Protein AF-A0A087TX46-F1 (afdb_monomer_lite)

Secondary structure (DSSP, 8-state):
--HHHHHHHHHHHHHHHHHHPPPPPHHHHHHH-TTS-HHHHHHHHHHHIIIIITTTT-TTS----HHHH--HHHHHHHHHHHHHHHHHHHHH-SS-HHHHHHHHHH-

Foldseek 3Di:
DDPVVLVVVLVVLLLVLQQPDDDDALVVLCVVCVPDDSVLQNVLNVVCVQAAVVCVPVVVHHHDGSSVPDDDSNCVSCVVVSLVVSLVVVVPPPDDPPSNVCSVPPD

Organism: Stegodyphus mimosarum (NCBI:txid407821)

Structure (mmCIF, N/CA/C/O backbone):
data_AF-A0A087TX46-F1
#
_entry.id   AF-A0A087TX46-F1
#
loop_
_atom_site.group_PDB
_atom_site.id
_atom_site.type_symbol
_atom_site.label_atom_id
_atom_site.label_alt_id
_atom_site.label_comp_id
_atom_site.label_asym_id
_atom_site.label_entity_id
_atom_site.label_seq_id
_atom_site.pdbx_PDB_ins_code
_atom_site.Cartn_x
_atom_site.Cartn_y
_atom_site.Cartn_z
_atom_site.occupancy
_atom_site.B_iso_or_equiv
_atom_site.auth_seq_id
_atom_site.auth_comp_id
_atom_site.auth_asym_id
_atom_site.auth_atom_id
_atom_site.pdbx_PDB_model_num
ATOM 1 N N . MET A 1 1 ? -11.810 5.301 28.415 1.00 57.84 1 MET A N 1
ATOM 2 C CA . MET A 1 1 ? -11.876 4.350 27.279 1.00 57.84 1 MET A CA 1
ATOM 3 C C . MET A 1 1 ? -10.851 3.253 27.550 1.00 57.84 1 MET A C 1
ATOM 5 O O . MET A 1 1 ? -9.758 3.599 27.971 1.00 57.84 1 MET A O 1
ATOM 9 N N . GLY A 1 2 ? -11.191 1.965 27.433 1.00 79.44 2 GLY A N 1
ATOM 10 C CA . GLY A 1 2 ? -10.237 0.880 27.738 1.00 79.44 2 GLY A CA 1
ATOM 11 C C . GLY A 1 2 ? -9.136 0.743 26.674 1.00 79.44 2 GLY A C 1
ATOM 12 O O . GLY A 1 2 ? -9.381 1.074 25.515 1.00 79.44 2 GLY A O 1
ATOM 13 N N . ILE A 1 3 ? -7.956 0.220 27.043 1.00 78.50 3 ILE A N 1
ATOM 14 C CA . ILE A 1 3 ? -6.783 0.050 26.149 1.00 78.50 3 ILE A CA 1
ATOM 15 C C . ILE A 1 3 ? -7.151 -0.710 24.865 1.00 78.50 3 ILE A C 1
ATOM 17 O O . ILE A 1 3 ? -6.861 -0.252 23.765 1.00 78.50 3 ILE A O 1
ATOM 21 N N . PHE A 1 4 ? -7.897 -1.814 24.982 1.00 83.50 4 PHE A N 1
ATOM 22 C CA . PHE A 1 4 ? -8.371 -2.583 23.825 1.00 83.50 4 PHE A CA 1
ATOM 23 C C . PHE A 1 4 ? -9.162 -1.728 22.825 1.00 83.50 4 PHE A C 1
ATOM 25 O O . PHE A 1 4 ? -8.967 -1.812 21.614 1.00 83.50 4 PHE A O 1
ATOM 32 N N . GLN A 1 5 ? -10.042 -0.863 23.332 1.00 80.50 5 GLN A N 1
ATOM 33 C CA . GLN A 1 5 ? -10.872 -0.009 22.493 1.00 80.50 5 GLN A CA 1
ATOM 34 C C . GLN A 1 5 ? -10.026 1.043 21.765 1.00 80.50 5 GLN A C 1
ATOM 36 O O . GLN A 1 5 ? -10.337 1.380 20.626 1.00 80.50 5 GLN A O 1
ATOM 41 N N . ILE A 1 6 ? -8.937 1.509 22.381 1.00 79.62 6 ILE A N 1
ATOM 42 C CA . ILE A 1 6 ? -7.968 2.411 21.750 1.00 79.62 6 ILE A CA 1
ATOM 43 C C . ILE A 1 6 ? -7.196 1.675 20.647 1.00 79.62 6 ILE A C 1
ATOM 45 O O . ILE A 1 6 ? -7.126 2.184 19.529 1.00 79.62 6 ILE A O 1
ATOM 49 N N . ASN A 1 7 ? -6.734 0.448 20.893 1.00 81.19 7 ASN A N 1
ATOM 50 C CA . ASN A 1 7 ? -6.011 -0.357 19.899 1.00 81.19 7 ASN A CA 1
ATOM 51 C C . ASN A 1 7 ? -6.866 -0.655 18.664 1.00 81.19 7 ASN A C 1
ATOM 53 O O . ASN A 1 7 ? -6.396 -0.547 17.532 1.00 81.19 7 ASN A O 1
ATOM 57 N N . VAL A 1 8 ? -8.159 -0.929 18.859 1.00 86.75 8 VAL A N 1
ATOM 58 C CA . VAL A 1 8 ? -9.111 -1.085 17.750 1.00 86.75 8 VAL A CA 1
ATOM 59 C C . VAL A 1 8 ? -9.256 0.211 16.942 1.00 86.75 8 VAL A C 1
ATOM 61 O O . VAL A 1 8 ? -9.343 0.160 15.715 1.00 86.75 8 VAL A O 1
ATOM 64 N N . GLN A 1 9 ? -9.276 1.381 17.587 1.00 81.88 9 GLN A N 1
ATOM 65 C CA . GLN A 1 9 ? -9.340 2.661 16.871 1.00 81.88 9 GLN A CA 1
ATOM 66 C C . GLN A 1 9 ? -8.048 2.941 16.098 1.00 81.88 9 GLN A C 1
ATOM 68 O O . GLN A 1 9 ? -8.117 3.348 14.939 1.00 81.88 9 GLN A O 1
ATOM 73 N N . LEU A 1 10 ? -6.885 2.662 16.690 1.00 81.19 10 LEU A N 1
ATOM 74 C CA . LEU A 1 10 ? -5.592 2.795 16.017 1.00 81.19 10 LEU A CA 1
ATOM 75 C C . LEU A 1 10 ? -5.499 1.878 14.795 1.00 81.19 10 LEU A C 1
ATOM 77 O O . LEU A 1 10 ? -5.123 2.339 13.718 1.00 81.19 10 LEU A O 1
ATOM 81 N N . ALA A 1 11 ? -5.940 0.623 14.913 1.00 87.00 11 ALA A N 1
ATOM 82 C CA . ALA A 1 11 ? -6.013 -0.302 13.786 1.00 87.00 11 ALA A CA 1
ATOM 83 C C . ALA A 1 11 ? -6.920 0.233 12.665 1.00 87.00 11 ALA A C 1
ATOM 85 O O . ALA A 1 11 ? -6.536 0.221 11.497 1.00 87.00 11 ALA A O 1
ATOM 86 N N . LYS A 1 12 ? -8.095 0.785 12.996 1.00 88.06 12 LYS A N 1
ATOM 87 C CA . LYS A 1 12 ? -8.986 1.410 12.001 1.00 88.06 12 LYS A CA 1
ATOM 88 C C . LYS A 1 12 ? -8.342 2.615 11.314 1.00 88.06 12 LYS A C 1
ATOM 90 O O . LYS A 1 12 ? -8.482 2.766 10.101 1.00 88.06 12 LYS A O 1
ATOM 95 N N . VAL A 1 13 ? -7.633 3.463 12.062 1.00 86.12 13 VAL A N 1
ATOM 96 C CA . VAL A 1 13 ? -6.889 4.602 11.498 1.00 86.12 13 VAL A CA 1
ATOM 97 C C . VAL A 1 13 ? -5.794 4.109 10.557 1.00 86.12 13 VAL A C 1
ATOM 99 O O . VAL A 1 13 ? -5.686 4.623 9.446 1.00 86.12 13 VAL A O 1
ATOM 102 N N . PHE A 1 14 ? -5.036 3.089 10.960 1.00 88.25 14 PHE A N 1
ATOM 103 C CA . PHE A 1 14 ? -3.993 2.482 10.140 1.00 88.25 14 PHE A CA 1
ATOM 104 C C . PHE A 1 14 ? -4.550 1.927 8.823 1.00 88.25 14 PHE A C 1
ATOM 106 O O . PHE A 1 14 ? -4.058 2.285 7.754 1.00 88.25 14 PHE A O 1
ATOM 113 N N . LEU A 1 15 ? -5.613 1.117 8.880 1.00 92.00 15 LEU A N 1
ATOM 114 C CA . LEU A 1 15 ? -6.245 0.536 7.689 1.00 92.00 15 LEU A CA 1
ATOM 115 C C . LEU A 1 15 ? -6.796 1.620 6.756 1.00 92.00 15 LEU A C 1
ATOM 117 O O . LEU A 1 15 ? -6.617 1.550 5.541 1.00 92.00 15 LEU A O 1
ATOM 121 N N . ARG A 1 16 ? -7.401 2.674 7.317 1.00 90.94 16 ARG A N 1
ATOM 122 C CA . ARG A 1 16 ? -7.871 3.817 6.528 1.00 90.94 16 ARG A CA 1
ATOM 123 C C . ARG A 1 16 ? -6.717 4.576 5.878 1.00 90.94 16 ARG A C 1
ATOM 125 O O . ARG A 1 16 ? -6.851 4.994 4.733 1.00 90.94 16 ARG A O 1
ATOM 132 N N . CYS A 1 17 ? -5.596 4.758 6.578 1.00 90.75 17 CYS A N 1
ATOM 133 C CA . CYS A 1 17 ? -4.393 5.332 5.980 1.00 90.75 17 CYS A CA 1
ATOM 134 C C . CYS A 1 17 ? -3.905 4.460 4.820 1.00 90.75 17 CYS A C 1
ATOM 136 O O . CYS A 1 17 ? -3.797 4.975 3.715 1.00 90.75 17 CYS A O 1
ATOM 138 N N . LEU A 1 18 ? -3.743 3.148 5.021 1.00 93.94 18 LEU A N 1
ATOM 139 C CA . LEU A 1 18 ? -3.333 2.208 3.970 1.00 93.94 18 LEU A CA 1
ATOM 140 C C . LEU A 1 18 ? -4.231 2.280 2.720 1.00 93.94 18 LEU A C 1
ATOM 142 O O . LEU A 1 18 ? -3.725 2.278 1.600 1.00 93.94 18 LEU A O 1
ATOM 146 N N . ASN A 1 19 ? -5.549 2.393 2.896 1.00 94.75 19 ASN A N 1
ATOM 147 C CA . ASN A 1 19 ? -6.496 2.518 1.783 1.00 94.75 19 ASN A CA 1
ATOM 148 C C . ASN A 1 19 ? -6.395 3.859 1.034 1.00 94.75 19 ASN A C 1
ATOM 150 O O . ASN A 1 19 ? -6.750 3.927 -0.139 1.00 94.75 19 ASN A O 1
ATOM 154 N N . CYS A 1 20 ? -5.919 4.925 1.682 1.00 90.38 20 CYS A N 1
ATOM 155 C CA . CYS A 1 20 ? -5.810 6.262 1.087 1.00 90.38 20 CYS A CA 1
ATOM 156 C C . CYS A 1 20 ? -4.385 6.633 0.646 1.00 90.38 20 CYS A C 1
ATOM 158 O O . CYS A 1 20 ? -4.198 7.655 -0.019 1.00 90.38 20 CYS A O 1
ATOM 160 N N . THR A 1 21 ? -3.374 5.856 1.031 1.00 90.94 21 THR A N 1
ATOM 161 C CA . THR A 1 21 ? -1.980 6.155 0.714 1.00 90.94 21 THR A CA 1
ATOM 162 C C . THR A 1 21 ? -1.715 5.960 -0.772 1.00 90.94 21 THR A C 1
ATOM 164 O O . THR A 1 21 ? -1.982 4.907 -1.349 1.00 90.94 21 THR A O 1
ATOM 167 N N . LYS A 1 22 ? -1.133 6.988 -1.395 1.00 93.94 22 LYS A N 1
ATOM 168 C CA . LYS A 1 22 ? -0.532 6.863 -2.722 1.00 93.94 22 LYS A CA 1
ATOM 169 C C . LYS A 1 22 ? 0.813 6.169 -2.570 1.00 93.94 22 LYS A C 1
ATOM 171 O O . LYS A 1 22 ? 1.674 6.668 -1.845 1.00 93.94 22 LYS A O 1
ATOM 176 N N . LEU A 1 23 ? 0.972 5.028 -3.231 1.00 95.38 23 LEU A N 1
ATOM 177 C CA . LEU A 1 23 ? 2.240 4.313 -3.227 1.00 95.38 23 LEU A CA 1
ATOM 178 C C . LEU A 1 23 ? 3.293 5.099 -4.012 1.00 95.38 23 LEU A C 1
ATOM 180 O O . LEU A 1 23 ? 2.990 5.727 -5.029 1.00 95.38 23 LEU A O 1
ATOM 184 N N . GLU A 1 24 ? 4.530 5.065 -3.526 1.00 95.25 24 GLU A N 1
ATOM 185 C CA . GLU A 1 24 ? 5.678 5.599 -4.255 1.00 95.25 24 GLU A CA 1
ATOM 186 C C . GLU A 1 24 ? 5.876 4.839 -5.577 1.00 95.25 24 GLU A C 1
ATOM 188 O O . GLU A 1 24 ? 5.483 3.682 -5.721 1.00 95.25 24 GLU A O 1
ATOM 193 N N . THR A 1 25 ? 6.464 5.489 -6.579 1.00 96.38 25 THR A N 1
ATOM 194 C CA . THR A 1 25 ? 6.732 4.811 -7.852 1.00 96.38 25 THR A CA 1
ATOM 195 C C . THR A 1 25 ? 7.796 3.724 -7.659 1.00 96.38 25 THR A C 1
ATOM 197 O O . THR A 1 25 ? 8.645 3.858 -6.773 1.00 96.38 25 THR A O 1
ATOM 200 N N . PRO A 1 26 ? 7.839 2.677 -8.507 1.00 96.75 26 PRO A N 1
ATOM 201 C CA . PRO A 1 26 ? 8.851 1.627 -8.388 1.00 96.75 26 PRO A CA 1
ATOM 202 C C . PRO A 1 26 ? 10.287 2.167 -8.332 1.00 96.75 26 PRO A C 1
ATOM 204 O O . PRO A 1 26 ? 11.094 1.687 -7.542 1.00 96.75 26 PRO A O 1
ATOM 207 N N . ASN A 1 27 ? 10.605 3.206 -9.110 1.00 95.44 27 ASN A N 1
ATOM 208 C CA . ASN A 1 27 ? 11.937 3.818 -9.093 1.00 95.44 27 ASN A CA 1
ATOM 209 C C . ASN A 1 27 ? 12.234 4.545 -7.772 1.00 95.44 27 ASN A C 1
ATOM 211 O O . ASN A 1 27 ? 13.349 4.450 -7.267 1.00 95.44 27 ASN A O 1
ATOM 215 N N . ALA A 1 28 ? 11.249 5.241 -7.194 1.00 95.12 28 ALA A N 1
ATOM 216 C CA . ALA A 1 28 ? 11.404 5.870 -5.884 1.00 95.12 28 ALA A CA 1
ATOM 217 C C . ALA A 1 28 ? 11.619 4.814 -4.785 1.00 95.12 28 ALA A C 1
ATOM 219 O O . ALA A 1 28 ? 12.556 4.944 -3.996 1.00 95.12 28 ALA A O 1
ATOM 220 N N . TYR A 1 29 ? 10.843 3.723 -4.821 1.00 95.12 29 TYR A N 1
ATOM 221 C CA . TYR A 1 29 ? 11.013 2.585 -3.915 1.00 95.12 29 TYR A CA 1
ATOM 222 C C . TYR A 1 29 ? 12.408 1.970 -4.022 1.00 95.12 29 TYR A C 1
ATOM 224 O O . TYR A 1 29 ? 13.072 1.770 -3.009 1.00 95.12 29 TYR A O 1
ATOM 232 N N . LYS A 1 30 ? 12.885 1.729 -5.249 1.00 94.88 30 LYS A N 1
ATOM 233 C CA . LYS A 1 30 ? 14.216 1.165 -5.508 1.00 94.88 30 LYS A CA 1
ATOM 234 C C . LYS A 1 30 ? 15.331 2.016 -4.900 1.00 94.88 30 LYS A C 1
ATOM 236 O O . LYS A 1 30 ? 16.275 1.475 -4.339 1.00 94.88 30 LYS A O 1
ATOM 241 N N . ASN A 1 31 ? 15.211 3.339 -4.988 1.00 93.69 31 ASN A N 1
ATOM 242 C CA . ASN A 1 31 ? 16.198 4.254 -4.418 1.00 93.69 31 ASN A CA 1
ATOM 243 C C . ASN A 1 31 ? 16.159 4.264 -2.881 1.00 93.69 31 ASN A C 1
ATOM 245 O O . ASN A 1 31 ? 17.201 4.374 -2.242 1.00 93.69 31 ASN A O 1
ATOM 249 N N . ARG A 1 32 ? 14.968 4.149 -2.283 1.00 93.25 32 ARG A N 1
ATOM 250 C CA . ARG A 1 32 ? 14.774 4.121 -0.825 1.00 93.25 32 ARG A CA 1
ATOM 251 C C . ARG A 1 32 ? 15.152 2.777 -0.198 1.00 93.25 32 ARG A C 1
ATOM 253 O O . ARG A 1 32 ? 15.530 2.725 0.969 1.00 93.25 32 ARG A O 1
ATOM 260 N N . SER A 1 33 ? 14.985 1.685 -0.936 1.00 91.50 33 SER A N 1
ATOM 261 C CA . SER A 1 33 ? 15.151 0.312 -0.456 1.00 91.50 33 SER A CA 1
ATOM 262 C C . SER A 1 33 ? 15.917 -0.525 -1.489 1.00 91.50 33 SER A C 1
ATOM 264 O O . SER A 1 33 ? 15.322 -1.392 -2.130 1.00 91.50 33 SER A O 1
ATOM 266 N N . PRO A 1 34 ? 17.228 -0.271 -1.666 1.00 89.25 34 PRO A N 1
ATOM 267 C CA . PRO A 1 34 ? 18.039 -0.922 -2.697 1.00 89.25 34 PRO A CA 1
ATOM 268 C C . PRO A 1 34 ? 18.171 -2.440 -2.506 1.00 89.25 34 PRO A C 1
ATOM 270 O O . PRO A 1 34 ? 18.288 -3.160 -3.493 1.00 89.25 34 PRO A O 1
ATOM 273 N N . ASP A 1 35 ? 18.089 -2.922 -1.262 1.00 90.81 35 ASP A N 1
ATOM 274 C CA . ASP A 1 35 ? 18.191 -4.348 -0.918 1.00 90.81 35 ASP A CA 1
ATOM 275 C C . ASP A 1 35 ? 16.849 -5.099 -1.000 1.00 90.81 35 ASP A C 1
ATOM 277 O O . ASP A 1 35 ? 16.787 -6.305 -0.759 1.00 90.81 35 ASP A O 1
ATOM 281 N N . ALA A 1 36 ? 15.747 -4.400 -1.291 1.00 88.75 36 ALA A N 1
ATOM 282 C CA . ALA A 1 36 ? 14.427 -5.012 -1.369 1.00 88.75 36 ALA A CA 1
ATOM 283 C C . ALA A 1 36 ? 14.168 -5.664 -2.735 1.00 88.75 36 ALA A C 1
ATOM 285 O O . ALA A 1 36 ? 14.738 -5.287 -3.759 1.00 88.75 36 ALA A O 1
ATOM 286 N N . ASP A 1 37 ? 13.229 -6.612 -2.765 1.00 92.50 37 ASP A N 1
ATOM 287 C CA . ASP A 1 37 ? 12.796 -7.250 -4.008 1.00 92.50 37 ASP A CA 1
ATOM 288 C C . ASP A 1 37 ? 11.981 -6.270 -4.874 1.00 92.50 37 ASP A C 1
ATOM 290 O O . ASP A 1 37 ? 10.773 -6.058 -4.694 1.00 92.50 37 ASP A O 1
ATOM 294 N N . PHE A 1 38 ? 12.683 -5.638 -5.815 1.00 94.50 38 PHE A N 1
ATOM 295 C CA . PHE A 1 38 ? 12.135 -4.632 -6.717 1.00 94.50 38 PHE A CA 1
ATOM 296 C C . PHE A 1 38 ? 11.023 -5.177 -7.620 1.00 94.50 38 PHE A C 1
ATOM 298 O O . PHE A 1 38 ? 10.021 -4.489 -7.832 1.00 94.50 38 PHE A O 1
ATOM 305 N N . GLU A 1 39 ? 11.162 -6.396 -8.144 1.00 96.50 39 GLU A N 1
ATOM 306 C CA . GLU A 1 39 ? 10.170 -6.963 -9.064 1.00 96.50 39 GLU A CA 1
ATOM 307 C C . GLU A 1 39 ? 8.885 -7.340 -8.320 1.00 96.50 39 GLU A C 1
ATOM 309 O O . GLU A 1 39 ? 7.779 -7.088 -8.815 1.00 96.50 39 GLU A O 1
ATOM 314 N N . VAL A 1 40 ? 9.004 -7.831 -7.082 1.00 96.31 40 VAL A N 1
ATOM 315 C CA . VAL A 1 40 ? 7.847 -8.048 -6.205 1.00 96.31 40 VAL A CA 1
ATOM 316 C C . VAL A 1 40 ? 7.130 -6.733 -5.903 1.00 96.31 40 VAL A C 1
ATOM 318 O O . VAL A 1 40 ? 5.897 -6.674 -5.993 1.00 96.31 40 VAL A O 1
ATOM 321 N N . TYR A 1 41 ? 7.862 -5.663 -5.582 1.00 97.25 41 TYR A N 1
ATOM 322 C CA . TYR A 1 41 ? 7.241 -4.360 -5.346 1.00 97.25 41 TYR A CA 1
ATOM 323 C C . TYR A 1 41 ? 6.547 -3.823 -6.597 1.00 97.25 41 TYR A C 1
ATOM 325 O O . TYR A 1 41 ? 5.382 -3.438 -6.538 1.00 97.25 41 TYR A O 1
ATOM 333 N N . LYS A 1 42 ? 7.226 -3.849 -7.745 1.00 97.81 42 LYS A N 1
ATOM 334 C CA . LYS A 1 42 ? 6.694 -3.382 -9.030 1.00 97.81 42 LYS A CA 1
ATOM 335 C C . LYS A 1 42 ? 5.425 -4.135 -9.435 1.00 97.81 42 LYS A C 1
ATOM 337 O O . LYS A 1 42 ? 4.457 -3.515 -9.875 1.00 97.81 42 LYS A O 1
ATOM 342 N N . SER A 1 43 ? 5.392 -5.452 -9.231 1.00 98.12 43 SER A N 1
ATOM 343 C CA . SE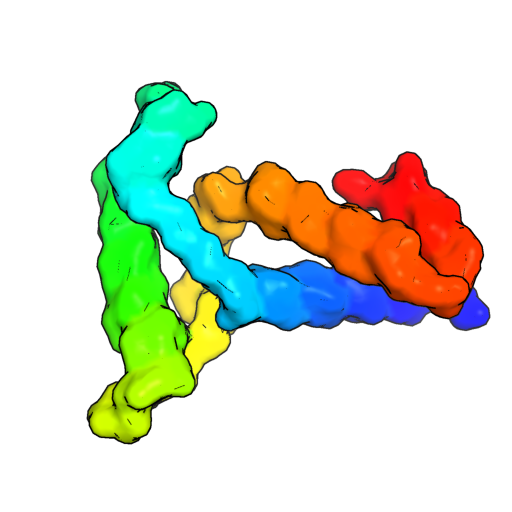R A 1 43 ? 4.198 -6.273 -9.458 1.00 98.12 43 SER A CA 1
ATOM 344 C C . SER A 1 43 ? 3.032 -5.844 -8.560 1.00 98.12 43 SER A C 1
ATOM 346 O O . SER A 1 43 ? 1.919 -5.616 -9.044 1.00 98.12 43 SER A O 1
ATOM 348 N N . ASN A 1 44 ? 3.283 -5.647 -7.261 1.00 97.94 44 ASN A N 1
ATOM 349 C CA . ASN A 1 44 ? 2.257 -5.168 -6.333 1.00 97.94 44 ASN A CA 1
ATOM 350 C C . ASN A 1 44 ? 1.805 -3.732 -6.637 1.00 97.94 44 ASN A C 1
ATOM 352 O O . ASN A 1 44 ? 0.613 -3.452 -6.552 1.00 97.94 44 ASN A O 1
ATOM 356 N N . TYR A 1 45 ? 2.718 -2.849 -7.042 1.00 98.12 45 TYR A N 1
ATOM 357 C CA . TYR A 1 45 ? 2.415 -1.477 -7.448 1.00 98.12 45 TYR A CA 1
ATOM 358 C C . TYR A 1 45 ? 1.456 -1.446 -8.643 1.00 98.12 45 TYR A C 1
ATOM 360 O O . TYR A 1 45 ? 0.441 -0.754 -8.604 1.00 98.12 45 TYR A O 1
ATOM 368 N N . ASN A 1 46 ? 1.716 -2.259 -9.671 1.00 98.19 46 ASN A N 1
ATOM 369 C CA . ASN A 1 46 ? 0.830 -2.369 -10.830 1.00 98.19 46 ASN A CA 1
ATOM 370 C C . ASN A 1 46 ? -0.552 -2.905 -10.438 1.00 98.19 46 ASN A C 1
ATOM 372 O O . ASN A 1 46 ? -1.569 -2.335 -10.825 1.00 98.19 46 ASN A O 1
ATOM 376 N N . ARG A 1 47 ? -0.610 -3.962 -9.617 1.00 98.06 47 ARG A N 1
ATOM 377 C CA . ARG A 1 47 ? -1.886 -4.481 -9.095 1.00 98.06 47 ARG A CA 1
ATOM 378 C C . ARG A 1 47 ? -2.647 -3.407 -8.319 1.00 98.06 47 ARG A C 1
ATOM 380 O O . ARG A 1 47 ? -3.851 -3.266 -8.498 1.00 98.06 47 ARG A O 1
ATOM 387 N N . TRP A 1 48 ? -1.953 -2.634 -7.487 1.00 98.19 48 TRP A N 1
ATOM 388 C CA . TRP A 1 48 ? -2.567 -1.560 -6.715 1.00 98.19 48 TRP A CA 1
ATOM 389 C C . TRP A 1 48 ? -3.119 -0.470 -7.635 1.00 98.19 48 TRP A C 1
ATOM 391 O O . TRP A 1 48 ? -4.232 0.003 -7.411 1.00 98.19 48 TRP A O 1
ATOM 401 N N . LEU A 1 49 ? -2.404 -0.125 -8.712 1.00 97.44 49 LEU A N 1
ATOM 402 C CA . LEU A 1 49 ? -2.912 0.803 -9.720 1.00 97.44 49 LEU A CA 1
ATOM 403 C C . LEU A 1 49 ? -4.223 0.309 -10.337 1.00 97.44 49 LEU A C 1
ATOM 405 O O . LEU A 1 49 ? -5.203 1.050 -10.339 1.00 97.44 49 LEU A O 1
ATOM 409 N N . TYR A 1 50 ? -4.251 -0.933 -10.821 1.00 96.06 50 TYR A N 1
ATOM 410 C CA . TYR A 1 50 ? -5.396 -1.473 -11.556 1.00 96.06 50 TYR A CA 1
ATOM 411 C C . TYR A 1 50 ? -6.623 -1.732 -10.682 1.00 96.06 50 TYR A C 1
ATOM 413 O O . TYR A 1 50 ? -7.741 -1.527 -11.142 1.00 96.06 50 TYR A O 1
ATOM 421 N N . PHE A 1 51 ? -6.429 -2.189 -9.443 1.00 97.06 51 PHE A N 1
ATOM 422 C CA . PHE A 1 51 ? -7.534 -2.632 -8.587 1.00 97.06 51 PHE A CA 1
ATOM 423 C C . PHE A 1 51 ? -7.955 -1.607 -7.532 1.00 97.06 51 PHE A C 1
ATOM 425 O O . PHE A 1 51 ? -9.075 -1.684 -7.031 1.00 97.06 51 PHE A O 1
ATOM 432 N N . CYS A 1 52 ? -7.094 -0.647 -7.191 1.00 97.19 52 CYS A N 1
ATOM 433 C CA . CYS A 1 52 ? -7.353 0.268 -6.079 1.00 97.19 52 CYS A CA 1
ATOM 434 C C . CYS A 1 52 ? -7.244 1.735 -6.505 1.00 97.19 52 CYS A C 1
ATOM 436 O O . CYS A 1 52 ? -8.165 2.509 -6.272 1.00 97.19 52 CYS A O 1
ATOM 438 N N . HIS A 1 53 ? -6.144 2.137 -7.148 1.00 96.62 53 HIS A N 1
ATOM 439 C CA . HIS A 1 53 ? -5.893 3.553 -7.419 1.00 96.62 53 HIS A CA 1
ATOM 440 C C . HIS A 1 53 ? -6.715 4.110 -8.583 1.00 96.62 53 HIS A C 1
ATOM 442 O O . HIS A 1 53 ? -7.403 5.110 -8.406 1.00 96.62 53 HIS A O 1
ATOM 448 N N . VAL A 1 54 ? -6.646 3.480 -9.761 1.00 95.94 54 VAL A N 1
ATOM 449 C CA . VAL A 1 54 ? -7.379 3.923 -10.958 1.00 95.94 54 VAL A CA 1
ATOM 450 C C . VAL A 1 54 ? -8.893 3.806 -10.759 1.00 95.94 54 VAL A C 1
ATOM 452 O O . VAL A 1 54 ? -9.587 4.791 -11.013 1.00 95.94 54 VAL A O 1
ATOM 455 N N . PRO A 1 55 ? -9.432 2.692 -10.221 1.00 96.12 55 PRO A N 1
ATOM 456 C CA . PRO A 1 55 ? -10.867 2.581 -9.965 1.00 96.12 55 PRO A CA 1
ATOM 457 C C . PRO A 1 55 ? -11.423 3.613 -8.973 1.00 96.12 55 PRO A C 1
ATOM 459 O O . PRO A 1 55 ? -12.619 3.879 -8.975 1.00 96.12 55 PRO A O 1
ATOM 462 N N . ALA A 1 56 ? -10.583 4.225 -8.128 1.00 93.00 56 ALA A N 1
ATOM 463 C CA . ALA A 1 56 ? -11.028 5.269 -7.202 1.00 93.00 56 ALA A CA 1
ATOM 464 C C . ALA A 1 56 ? -11.468 6.566 -7.908 1.00 93.00 56 ALA A C 1
ATOM 466 O O . ALA A 1 56 ? -12.166 7.376 -7.302 1.00 93.00 56 ALA A O 1
ATOM 467 N N . PHE A 1 57 ? -11.060 6.774 -9.164 1.00 92.62 57 PHE A N 1
ATOM 468 C CA . PHE A 1 57 ? -11.463 7.926 -9.980 1.00 92.62 57 PHE A CA 1
ATOM 469 C C . PHE A 1 57 ? -11.984 7.542 -11.377 1.00 92.62 57 PHE A C 1
ATOM 471 O O . PHE A 1 57 ? -12.330 8.424 -12.159 1.00 92.62 57 PHE A O 1
ATOM 478 N N . CYS A 1 58 ? -12.047 6.248 -11.696 1.00 92.75 58 CYS A N 1
ATOM 479 C CA . CYS A 1 58 ? -12.594 5.705 -12.935 1.00 92.75 58 CYS A CA 1
ATOM 480 C C . CYS A 1 58 ? -13.611 4.605 -12.597 1.00 92.75 58 CYS A C 1
ATOM 482 O O . CYS A 1 58 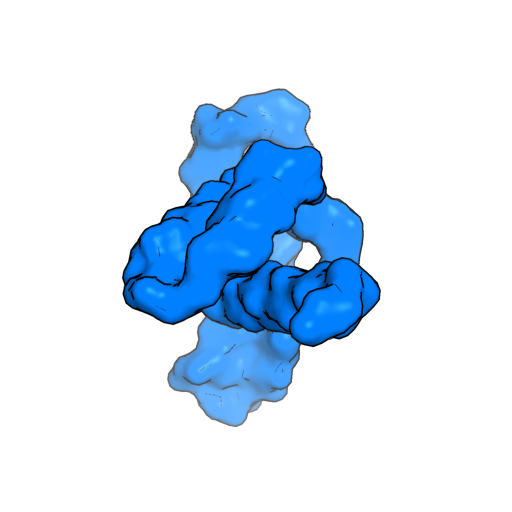? -13.244 3.483 -12.254 1.00 92.75 58 CYS A O 1
ATOM 484 N N . ASP A 1 59 ? -14.895 4.938 -12.698 1.00 91.25 59 ASP A N 1
ATOM 485 C CA . ASP A 1 59 ? -16.038 4.111 -12.281 1.00 91.25 59 ASP A CA 1
ATOM 486 C C . ASP A 1 59 ? -16.322 2.901 -13.187 1.00 91.25 59 ASP A C 1
ATOM 488 O O . ASP A 1 59 ? -17.093 2.013 -12.826 1.00 91.25 59 ASP A O 1
ATOM 492 N N . SER A 1 60 ? -15.652 2.821 -14.338 1.00 94.19 60 SER A N 1
ATOM 493 C CA . SER A 1 60 ? -15.736 1.684 -15.261 1.00 94.19 60 SER A CA 1
ATOM 494 C C . SER A 1 60 ? -15.147 0.389 -14.681 1.00 94.19 60 SER A C 1
ATOM 496 O O . SER A 1 60 ? -15.394 -0.693 -15.213 1.00 94.19 60 SER A O 1
ATOM 498 N N . PHE A 1 61 ? -14.373 0.477 -13.594 1.00 91.62 61 PHE A N 1
ATOM 499 C CA . PHE A 1 61 ? -13.746 -0.661 -12.927 1.00 91.62 61 PHE A CA 1
ATOM 500 C C . PHE A 1 61 ? -14.236 -0.807 -11.485 1.00 91.62 61 PHE A C 1
ATOM 502 O O . PHE A 1 61 ? -14.483 0.171 -10.781 1.00 91.62 61 PHE A O 1
ATOM 509 N N . ARG A 1 62 ? 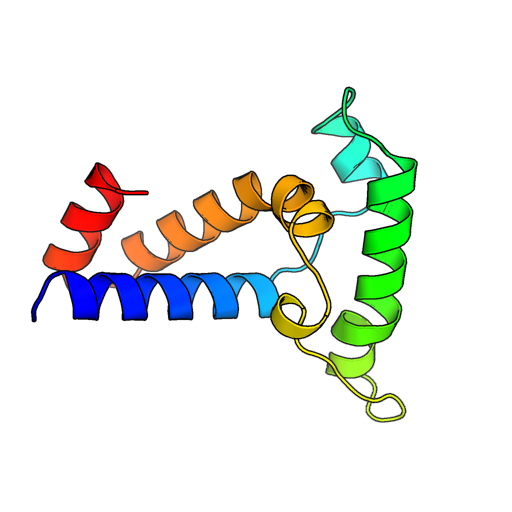-14.305 -2.050 -10.994 1.00 94.31 62 ARG A N 1
ATOM 510 C CA . ARG A 1 62 ? -14.594 -2.309 -9.580 1.00 94.31 62 ARG A CA 1
ATOM 511 C C . ARG A 1 62 ? -13.439 -1.817 -8.707 1.00 94.31 62 ARG A C 1
ATOM 513 O O . ARG A 1 62 ? -12.313 -2.285 -8.856 1.00 94.31 62 ARG A O 1
ATOM 520 N N . CYS A 1 63 ? -13.747 -0.926 -7.768 1.00 96.19 63 CYS A N 1
ATOM 521 C CA . CYS A 1 63 ? -12.787 -0.428 -6.792 1.00 96.19 63 CYS A CA 1
ATOM 522 C C . CYS A 1 63 ? -12.675 -1.365 -5.585 1.00 96.19 63 CYS A C 1
ATOM 524 O O . CYS A 1 63 ? -13.686 -1.751 -4.989 1.00 96.19 63 CYS A O 1
ATOM 526 N N . TYR A 1 64 ? -11.441 -1.724 -5.232 1.00 96.88 64 TYR A N 1
ATOM 527 C CA . TYR A 1 64 ? -11.113 -2.525 -4.059 1.00 96.88 64 TYR A CA 1
ATOM 528 C C . TYR A 1 64 ? -10.309 -1.706 -3.054 1.00 96.88 64 TYR A C 1
ATOM 530 O O . TYR A 1 64 ? -9.419 -0.937 -3.417 1.00 96.88 64 TYR A O 1
ATOM 538 N N . GLU A 1 65 ? -10.564 -1.936 -1.769 1.00 96.69 65 GLU A N 1
ATOM 539 C CA . GLU A 1 65 ? -9.739 -1.377 -0.703 1.00 96.69 65 GLU A CA 1
ATOM 540 C C . GLU A 1 65 ? -8.376 -2.073 -0.661 1.00 96.69 65 GLU A C 1
ATOM 542 O O . GLU A 1 65 ? -8.322 -3.303 -0.590 1.00 96.69 65 GLU A O 1
ATOM 547 N N . THR A 1 66 ? -7.277 -1.311 -0.632 1.00 97.25 66 THR A N 1
ATOM 548 C CA . THR A 1 66 ? -5.905 -1.848 -0.565 1.00 97.25 66 THR A CA 1
ATOM 549 C C . THR A 1 66 ? -5.755 -2.896 0.542 1.00 97.25 66 THR A C 1
ATOM 551 O O . THR A 1 66 ? -5.233 -3.982 0.304 1.00 97.25 66 THR A O 1
ATOM 554 N N . ALA A 1 67 ? -6.269 -2.606 1.740 1.00 95.88 67 ALA A N 1
ATOM 555 C CA . ALA A 1 67 ? -6.203 -3.489 2.901 1.00 95.88 67 ALA A CA 1
ATOM 556 C C . ALA A 1 67 ? -6.983 -4.808 2.742 1.00 95.88 67 ALA A C 1
ATOM 558 O O . ALA A 1 67 ? -6.737 -5.750 3.490 1.00 95.88 67 ALA A O 1
ATOM 559 N N . SER A 1 68 ? -7.927 -4.876 1.798 1.00 96.31 68 SER A N 1
ATOM 560 C CA . SER A 1 68 ? -8.761 -6.061 1.561 1.00 96.31 68 SER A CA 1
ATOM 561 C C . SER A 1 68 ? -8.158 -7.034 0.545 1.00 96.31 68 SER A C 1
ATOM 563 O O . SER A 1 68 ? -8.446 -8.227 0.601 1.00 96.31 68 SER A O 1
ATOM 565 N N . VAL A 1 69 ? -7.319 -6.540 -0.374 1.00 97.12 69 VAL A N 1
ATOM 566 C CA . VAL A 1 69 ? -6.766 -7.338 -1.486 1.00 97.12 69 VAL A CA 1
ATOM 567 C C . VAL A 1 69 ? -5.251 -7.523 -1.425 1.00 97.12 69 VAL A C 1
ATOM 569 O O . VAL A 1 69 ? -4.710 -8.364 -2.142 1.00 97.12 69 VAL A O 1
ATOM 572 N N . PHE A 1 70 ? -4.556 -6.787 -0.556 1.00 97.25 70 PHE A N 1
ATOM 573 C CA . PHE A 1 70 ? -3.125 -6.954 -0.325 1.00 97.25 70 PHE A CA 1
ATOM 574 C C . PHE A 1 70 ? -2.823 -7.481 1.073 1.00 97.25 70 PHE A C 1
ATOM 576 O O . PHE A 1 70 ? -3.456 -7.113 2.057 1.00 97.25 70 PHE A O 1
ATOM 583 N N . GLY A 1 71 ? -1.799 -8.331 1.147 1.00 95.06 71 GLY A N 1
ATOM 584 C CA . GLY A 1 71 ? -1.332 -8.934 2.390 1.00 95.06 71 GLY A CA 1
ATOM 585 C C . GLY A 1 71 ? 0.053 -8.455 2.823 1.00 95.06 71 GLY A C 1
ATOM 586 O O . GLY A 1 71 ? 0.538 -7.387 2.439 1.00 95.06 71 GLY A O 1
ATOM 587 N N . ARG A 1 72 ? 0.717 -9.311 3.608 1.00 95.44 72 ARG A N 1
ATOM 588 C CA . ARG A 1 72 ? 2.003 -9.044 4.269 1.00 95.44 72 ARG A CA 1
ATOM 589 C C . ARG A 1 72 ? 3.085 -8.500 3.332 1.00 95.44 72 ARG A C 1
ATOM 591 O O . ARG A 1 72 ? 3.822 -7.611 3.736 1.00 95.44 72 ARG A O 1
ATOM 598 N N . THR A 1 73 ? 3.187 -9.007 2.105 1.00 95.69 73 THR A N 1
ATOM 599 C CA . THR A 1 73 ? 4.251 -8.609 1.170 1.00 95.69 73 THR A CA 1
ATOM 600 C C . THR A 1 73 ? 4.199 -7.122 0.831 1.00 95.69 73 THR A C 1
ATOM 602 O O . THR A 1 73 ? 5.200 -6.436 1.004 1.00 95.69 73 THR A O 1
ATOM 605 N N . LEU A 1 74 ? 3.034 -6.603 0.418 1.00 95.62 74 LEU A N 1
ATOM 606 C CA . LEU A 1 74 ? 2.898 -5.167 0.162 1.00 95.62 74 LEU A CA 1
ATOM 607 C C . LEU A 1 74 ? 3.068 -4.379 1.460 1.00 95.62 74 LEU A C 1
ATOM 609 O O . LEU A 1 74 ? 3.759 -3.364 1.461 1.00 95.62 74 LEU A O 1
ATOM 613 N N . LEU A 1 75 ? 2.468 -4.863 2.554 1.00 94.62 75 LEU A N 1
ATOM 614 C CA . LEU A 1 75 ? 2.534 -4.200 3.852 1.00 94.62 75 LEU A CA 1
ATOM 615 C C . LEU A 1 75 ? 3.984 -3.932 4.269 1.00 94.62 75 LEU A C 1
ATOM 617 O O . LEU A 1 75 ? 4.299 -2.799 4.609 1.00 94.62 75 LEU A O 1
ATOM 621 N N . MET A 1 76 ? 4.875 -4.922 4.162 1.00 93.88 76 MET A N 1
ATOM 622 C CA . MET A 1 76 ? 6.299 -4.761 4.483 1.00 93.88 76 MET A CA 1
ATOM 623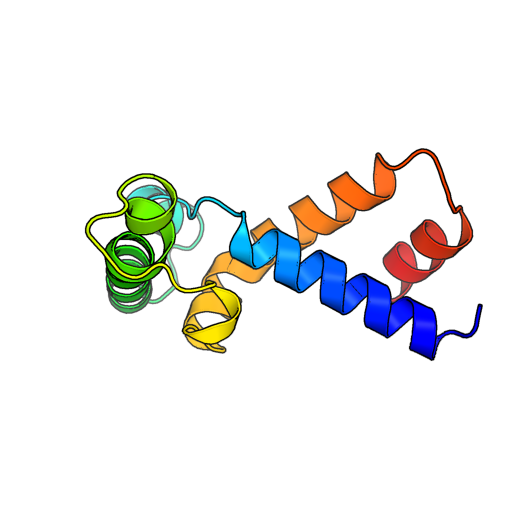 C C . MET A 1 76 ? 6.979 -3.679 3.634 1.00 93.88 76 MET A C 1
ATOM 625 O O . MET A 1 76 ? 7.807 -2.935 4.153 1.00 93.88 76 MET A O 1
ATOM 629 N N . SER A 1 77 ? 6.617 -3.542 2.355 1.00 94.69 77 SER A N 1
ATOM 630 C CA . SER A 1 77 ? 7.189 -2.510 1.484 1.00 94.69 77 SER A CA 1
ATOM 631 C C . SER A 1 77 ? 6.767 -1.091 1.875 1.00 94.69 77 SER A C 1
ATOM 633 O O . SER A 1 77 ? 7.550 -0.155 1.715 1.00 94.69 77 SER A O 1
ATOM 635 N N . VAL A 1 78 ? 5.545 -0.915 2.384 1.00 93.25 78 VAL A N 1
ATOM 636 C CA . VAL A 1 78 ? 4.944 0.414 2.611 1.00 93.25 78 VAL A CA 1
ATOM 637 C C . VAL A 1 78 ? 4.877 0.813 4.088 1.00 93.25 78 VAL A C 1
ATOM 639 O O . VAL A 1 78 ? 4.595 1.971 4.396 1.00 93.25 78 VAL A O 1
ATOM 642 N N . PHE A 1 79 ? 5.142 -0.125 5.004 1.00 91.81 79 PHE A N 1
ATOM 643 C CA . PHE A 1 79 ? 4.917 0.039 6.440 1.00 91.81 79 PHE A CA 1
ATOM 644 C C . PHE A 1 79 ? 5.621 1.265 7.018 1.00 91.81 79 PHE A C 1
ATOM 646 O O . PHE A 1 79 ? 4.981 2.054 7.704 1.00 91.81 79 PHE A O 1
ATOM 653 N N . SER A 1 80 ? 6.900 1.475 6.695 1.00 88.06 80 SER A N 1
ATOM 654 C CA . SER A 1 80 ? 7.677 2.599 7.235 1.00 88.06 80 SER A CA 1
ATOM 655 C C . SER A 1 80 ? 7.063 3.961 6.887 1.00 88.06 80 SER A C 1
ATOM 657 O O . SER A 1 80 ? 7.068 4.876 7.705 1.00 88.06 80 SER A O 1
ATOM 659 N N . ILE A 1 81 ? 6.486 4.094 5.688 1.00 87.62 81 ILE A N 1
ATOM 660 C CA . ILE A 1 81 ? 5.815 5.324 5.246 1.00 87.62 81 ILE A CA 1
ATOM 661 C C . ILE A 1 81 ? 4.464 5.464 5.951 1.00 87.62 81 ILE A C 1
ATOM 663 O O . ILE A 1 81 ? 4.126 6.540 6.447 1.00 87.62 81 ILE A O 1
ATOM 667 N N . LEU A 1 82 ? 3.693 4.376 6.027 1.00 89.31 82 LEU A N 1
ATOM 668 C CA . LEU A 1 82 ? 2.390 4.373 6.694 1.00 89.31 82 LEU A CA 1
ATOM 669 C C . LEU A 1 82 ? 2.497 4.694 8.180 1.00 89.31 82 LEU A C 1
ATOM 671 O O . LEU A 1 82 ? 1.694 5.474 8.687 1.00 89.31 82 LEU A O 1
ATOM 675 N N . GLN A 1 83 ? 3.496 4.135 8.860 1.00 87.25 83 GLN A N 1
ATOM 676 C CA . GLN A 1 83 ? 3.772 4.393 10.267 1.00 87.25 83 GLN A CA 1
ATOM 677 C C . GLN A 1 83 ? 3.998 5.892 10.489 1.00 87.25 83 GLN A C 1
ATOM 679 O O . GLN A 1 83 ? 3.290 6.505 11.285 1.00 87.25 83 GLN A O 1
ATOM 684 N N . GLN A 1 84 ? 4.887 6.519 9.712 1.00 84.94 84 GLN A N 1
ATOM 685 C CA . GLN A 1 84 ? 5.135 7.962 9.798 1.00 84.94 84 GLN A CA 1
ATOM 686 C C . GLN A 1 84 ? 3.882 8.798 9.509 1.00 84.94 84 GLN A C 1
ATOM 688 O O . GLN A 1 84 ? 3.605 9.769 10.211 1.00 84.94 84 GLN A O 1
ATOM 693 N N . GLN A 1 85 ? 3.088 8.423 8.505 1.00 83.69 85 GLN A N 1
ATOM 694 C CA . GLN A 1 85 ? 1.849 9.133 8.178 1.00 83.69 85 GLN A CA 1
ATOM 695 C C . GLN A 1 85 ? 0.813 9.039 9.301 1.00 83.69 85 GLN A C 1
ATOM 697 O O . GLN A 1 85 ? 0.184 10.044 9.636 1.00 83.69 85 GLN A O 1
ATOM 702 N N . VAL A 1 86 ? 0.639 7.857 9.895 1.00 83.25 86 VAL A N 1
ATOM 703 C CA . VAL A 1 86 ? -0.270 7.641 11.028 1.00 83.25 86 VAL A CA 1
ATOM 704 C C . VAL A 1 86 ? 0.193 8.450 12.237 1.00 83.25 86 VAL A C 1
ATOM 706 O O . VAL A 1 86 ? -0.613 9.196 12.792 1.00 83.25 86 VAL A O 1
ATOM 709 N N . LEU A 1 87 ? 1.485 8.391 12.580 1.00 81.75 87 LEU A N 1
ATOM 710 C CA . LEU A 1 87 ? 2.085 9.188 13.654 1.00 81.75 87 LEU A CA 1
ATOM 711 C C . LEU A 1 87 ? 1.801 10.683 13.454 1.00 81.75 87 LEU A C 1
ATOM 713 O O . LEU A 1 87 ? 1.208 11.327 14.318 1.00 81.75 87 LEU A O 1
ATOM 717 N N . ASN A 1 88 ? 2.114 11.221 12.275 1.00 80.94 88 ASN A N 1
ATOM 718 C CA . ASN A 1 88 ? 1.898 12.634 11.955 1.00 80.94 88 ASN A CA 1
ATOM 719 C C . ASN A 1 88 ? 0.415 13.032 12.008 1.00 80.94 88 ASN A C 1
ATOM 721 O O . ASN A 1 88 ? 0.066 14.117 12.483 1.00 80.94 88 ASN A O 1
ATOM 725 N N . LYS A 1 89 ? -0.484 12.159 11.545 1.00 74.62 89 LYS A N 1
ATOM 726 C CA . LYS A 1 89 ? -1.927 12.429 11.530 1.00 74.62 89 LYS A CA 1
ATOM 727 C C . LYS A 1 89 ? -2.521 12.441 12.935 1.00 74.62 89 LYS A C 1
ATOM 729 O O . LYS A 1 89 ? -3.368 13.282 13.226 1.00 74.62 89 LYS A O 1
ATOM 734 N N . VAL A 1 90 ? -2.049 11.567 13.821 1.00 72.75 90 VAL A N 1
ATOM 735 C CA . VAL A 1 90 ? -2.516 11.548 15.211 1.00 72.75 90 VAL A CA 1
ATOM 736 C C . VAL A 1 90 ? -1.905 12.688 16.027 1.00 72.75 90 VAL A C 1
ATOM 738 O O . VAL A 1 90 ? -2.603 13.339 16.803 1.00 72.75 90 VAL A O 1
ATOM 741 N N . LEU A 1 91 ? -0.629 13.013 15.809 1.00 70.56 91 LEU A N 1
ATOM 742 C CA . LEU A 1 91 ? 0.011 14.157 16.463 1.00 70.56 91 LEU A CA 1
ATOM 743 C C . LEU A 1 91 ? -0.635 15.494 16.066 1.00 70.56 91 LEU A C 1
ATOM 745 O O . LEU A 1 91 ? -0.767 16.376 16.920 1.00 70.56 91 LEU A O 1
ATOM 749 N N . SER A 1 92 ? -1.084 15.623 14.813 1.00 70.44 92 SER A N 1
ATOM 750 C CA . SER A 1 92 ? -1.791 16.810 14.307 1.00 70.44 92 SER A CA 1
ATOM 751 C C . SER A 1 92 ? -3.267 16.884 14.707 1.00 70.44 92 SER A C 1
ATOM 753 O O . SER A 1 92 ? -3.862 17.959 14.609 1.00 70.44 92 SER A O 1
ATOM 755 N N . THR A 1 93 ? -3.871 15.796 15.201 1.00 65.38 93 THR A N 1
ATOM 756 C CA . THR A 1 93 ? -5.237 15.872 15.731 1.00 65.38 93 THR A CA 1
ATOM 757 C C . THR A 1 93 ? -5.203 16.659 17.047 1.00 65.38 93 THR A C 1
ATOM 759 O O . THR A 1 93 ? -4.441 16.335 17.964 1.00 65.38 93 THR A O 1
ATOM 762 N N . LYS A 1 94 ? -5.997 17.736 17.138 1.00 56.19 94 LYS A N 1
ATOM 763 C CA . LYS A 1 94 ? -6.045 18.612 18.325 1.00 56.19 94 LYS A CA 1
ATOM 764 C C . LYS A 1 94 ? -6.598 17.921 19.575 1.00 56.19 94 LYS A C 1
ATOM 766 O O . LYS A 1 94 ? -6.364 18.413 20.672 1.00 56.19 94 LYS A O 1
ATOM 771 N N . ASP A 1 95 ? -7.238 16.764 19.430 1.00 59.84 95 ASP A N 1
ATOM 772 C CA . ASP A 1 95 ? -7.963 16.118 20.515 1.00 59.84 95 ASP A CA 1
ATOM 773 C C . ASP A 1 95 ? -7.385 14.749 20.886 1.00 59.84 95 ASP A C 1
ATOM 775 O O . ASP A 1 95 ? -7.227 13.876 20.033 1.00 59.84 95 ASP A O 1
ATOM 779 N N . LYS A 1 96 ? -7.190 14.574 22.205 1.00 62.16 96 LYS A N 1
ATOM 780 C CA . LYS A 1 96 ? -6.909 13.338 22.974 1.00 62.16 96 LYS A CA 1
ATOM 781 C C . LYS A 1 96 ? -5.429 13.051 23.302 1.00 62.16 96 LYS A C 1
ATOM 783 O O . LYS A 1 96 ? -4.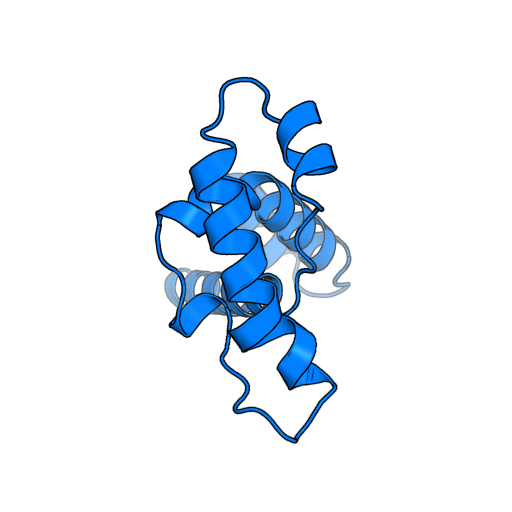803 12.195 22.673 1.00 62.16 96 LYS A O 1
ATOM 788 N N . PRO A 1 97 ? -4.870 13.691 24.355 1.00 64.69 97 PRO A N 1
ATOM 789 C CA . PRO A 1 97 ? -3.515 13.412 24.868 1.00 64.69 97 PRO A CA 1
ATOM 790 C C . PRO A 1 97 ? -3.276 11.938 25.251 1.00 64.69 97 PRO A C 1
ATOM 792 O O . PRO A 1 97 ? -2.162 11.435 25.134 1.00 64.69 97 PRO A O 1
ATOM 795 N N . GLU A 1 98 ? -4.329 11.223 25.637 1.00 63.84 98 GLU A N 1
ATOM 796 C CA . GLU A 1 98 ? -4.333 9.778 25.898 1.00 63.84 98 GLU A CA 1
ATOM 797 C C . GLU A 1 98 ? -3.957 8.921 24.674 1.00 63.84 98 GLU A C 1
ATOM 799 O O . GLU A 1 98 ? -3.223 7.946 24.817 1.00 63.84 98 GLU A O 1
ATOM 804 N N . ILE A 1 99 ? -4.360 9.323 23.461 1.00 62.34 99 ILE A N 1
ATOM 805 C CA . ILE A 1 99 ? -3.987 8.621 22.221 1.00 62.34 99 ILE A CA 1
ATOM 806 C C . ILE A 1 99 ? -2.520 8.900 21.873 1.00 62.34 99 ILE A C 1
ATOM 808 O O . ILE A 1 99 ? -1.795 7.988 21.480 1.00 62.34 99 ILE A O 1
ATOM 812 N N . LYS A 1 100 ? -2.053 10.141 22.075 1.00 65.56 100 LYS A N 1
ATOM 813 C CA . LYS A 1 100 ? -0.645 10.512 21.848 1.00 65.56 100 LYS A CA 1
ATOM 814 C C . LYS A 1 100 ? 0.299 9.701 22.739 1.00 65.56 100 LYS A C 1
ATOM 816 O O . LYS A 1 100 ? 1.302 9.199 22.247 1.00 65.56 100 LYS A O 1
ATOM 821 N N . LYS A 1 101 ? -0.051 9.513 24.018 1.00 64.88 101 LYS A N 1
ATOM 822 C CA . LYS A 1 101 ? 0.751 8.733 24.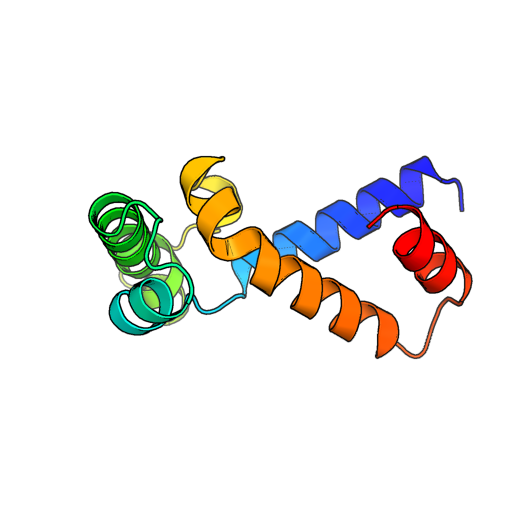973 1.00 64.88 101 LYS A CA 1
ATOM 823 C C . LYS A 1 101 ? 0.884 7.263 24.561 1.00 64.88 101 LYS A C 1
ATOM 825 O O . LYS A 1 101 ? 1.990 6.741 24.569 1.00 64.88 101 LYS A O 1
ATOM 830 N N . ILE A 1 102 ? -0.211 6.610 24.170 1.00 64.94 102 ILE A N 1
ATOM 831 C CA . ILE A 1 102 ? -0.194 5.194 23.758 1.00 64.94 102 ILE A CA 1
ATOM 832 C C . ILE A 1 102 ? 0.637 5.007 22.490 1.00 64.94 102 ILE A C 1
ATOM 834 O O . ILE A 1 102 ? 1.502 4.142 22.446 1.00 64.94 102 ILE A O 1
ATOM 838 N N . ILE A 1 103 ? 0.465 5.883 21.502 1.00 63.78 103 ILE A N 1
ATOM 839 C CA . ILE A 1 103 ? 1.247 5.831 20.265 1.00 63.78 103 ILE A CA 1
ATOM 840 C C . ILE A 1 103 ? 2.748 5.985 20.524 1.00 63.78 103 ILE A C 1
ATOM 842 O O . ILE A 1 103 ? 3.532 5.249 19.947 1.00 63.78 103 ILE A O 1
ATOM 846 N N . SER A 1 104 ? 3.160 6.891 21.413 1.00 61.09 104 SER A N 1
ATOM 847 C CA . SER A 1 104 ? 4.579 7.048 21.761 1.00 61.09 104 SER A CA 1
ATOM 848 C C . SER A 1 104 ? 5.184 5.846 22.497 1.00 61.09 104 SER A C 1
ATOM 850 O O . SER A 1 104 ? 6.401 5.802 22.645 1.00 61.09 104 SER A O 1
ATOM 852 N N . THR A 1 105 ? 4.364 4.912 22.990 1.00 58.72 105 THR A N 1
ATOM 853 C CA . THR A 1 105 ? 4.828 3.751 23.770 1.00 58.72 105 THR A CA 1
ATOM 854 C C . THR A 1 105 ? 4.635 2.417 23.036 1.00 58.72 105 THR A C 1
ATOM 856 O O . THR A 1 105 ? 5.353 1.468 23.332 1.00 58.72 105 THR A O 1
ATOM 859 N N . GLU A 1 106 ? 3.680 2.328 22.102 1.00 60.53 106 GLU A N 1
ATOM 860 C CA . GLU A 1 106 ? 3.238 1.071 21.469 1.00 60.53 106 GLU A CA 1
ATOM 861 C C . GLU A 1 106 ? 3.373 1.035 19.931 1.00 60.53 106 GLU A C 1
ATOM 863 O O . GLU A 1 106 ? 3.165 -0.027 19.341 1.00 60.53 106 GLU A O 1
ATOM 868 N N . PHE A 1 107 ? 3.689 2.159 19.273 1.00 52.91 107 PHE A N 1
ATOM 869 C CA . PHE A 1 107 ? 3.760 2.295 17.807 1.00 52.91 107 PHE A CA 1
ATOM 870 C C . PHE A 1 107 ? 5.161 2.663 17.318 1.00 52.91 107 PHE A C 1
ATOM 872 O O . PHE A 1 107 ? 5.458 2.322 16.148 1.00 52.91 107 PHE A O 1
#

Radius of gyration: 15.63 Å; chains: 1; bounding box: 34×28×43 Å

Sequence (107 aa):
MGIFQINVQLAKVFLRCLNCTKLETPNAYKNRSPDADFEVYKSNYNRWLYFCHVPAFCDSFRCYETASVFGRTLLMSVFSILQQQVLNKVLSTKDKPEIKKIISTEF

pLDDT: mean 86.77, std 12.32, range [52.91, 98.19]

InterPro domains:
  IPR009464 PCAF, N-terminal [PF06466] (4-89)